Protein AF-A0A944U4A4-F1 (afdb_monomer_lite)

pLDDT: mean 86.2, std 9.93, range [63.09, 96.0]

Sequence (84 aa):
MRKIDRLHYMDTLRAVAMFLGLVLHAAVIFPQWTPDFARTHDEPSLFLHSWAELIHVFRMELFFLVAGFFSLMLCQSKGIKFYV

Foldseek 3Di:
DDDDDDDVVLVVVVVVLVVLVVLLVVLVLQAPPDDPVRRNDNHHDPVSNVVSVVSVVVSVVVVVVSVVVVLVVCCVVPNPVVSD

Secondary structure (DSSP, 8-state):
-------HHHHHHHHHHHHHHHHHHHHTTS-SSS-GGG-SSSS--HHHHHHHHHHHHHHHHHHHHHHHHHHHHHHHHH-GGGT-

Radius of gyration: 18.71 Å; chains: 1; bounding box: 36×20×52 Å

Structure (mmCIF, N/CA/C/O backbone):
data_AF-A0A944U4A4-F1
#
_entry.id   AF-A0A944U4A4-F1
#
loop_
_atom_site.group_PDB
_atom_site.id
_atom_site.type_symbol
_atom_site.label_atom_id
_atom_site.label_alt_id
_atom_site.label_comp_id
_atom_site.label_asym_id
_atom_site.label_entity_id
_atom_site.label_seq_id
_atom_site.pdbx_PDB_ins_code
_atom_site.Cartn_x
_atom_site.Cartn_y
_atom_site.Cartn_z
_atom_site.occupancy
_atom_site.B_iso_or_equiv
_atom_site.auth_seq_id
_atom_site.auth_comp_id
_atom_site.auth_asym_id
_atom_site.auth_atom_id
_atom_site.pdbx_PDB_model_num
ATOM 1 N N . MET A 1 1 ? -16.380 -0.571 26.868 1.00 63.09 1 MET A N 1
ATOM 2 C CA . MET A 1 1 ? -15.282 -0.333 25.903 1.00 63.09 1 MET A CA 1
ATOM 3 C C . MET A 1 1 ? -14.354 -1.532 25.937 1.00 63.09 1 MET A C 1
ATOM 5 O O . MET A 1 1 ? -13.975 -1.943 27.029 1.00 63.09 1 MET A O 1
ATOM 9 N N . ARG A 1 2 ? -14.055 -2.146 24.785 1.00 71.69 2 ARG A N 1
ATOM 10 C CA . ARG A 1 2 ? -13.170 -3.321 24.730 1.00 71.69 2 ARG A CA 1
ATOM 11 C C . ARG A 1 2 ? -11.720 -2.849 24.833 1.00 71.69 2 ARG A C 1
ATOM 13 O O . ARG A 1 2 ? -11.313 -1.990 24.056 1.00 71.69 2 ARG A O 1
ATOM 20 N N . LYS A 1 3 ? -10.944 -3.391 25.775 1.00 76.06 3 LYS A N 1
ATOM 21 C CA . LYS A 1 3 ? -9.502 -3.128 25.846 1.00 76.06 3 LYS A CA 1
ATOM 22 C C . LYS A 1 3 ? -8.835 -3.926 24.724 1.00 76.06 3 LYS A C 1
ATOM 24 O O . LYS A 1 3 ? -8.912 -5.150 24.723 1.00 76.06 3 LYS A O 1
ATOM 29 N N . ILE A 1 4 ? -8.290 -3.231 23.730 1.00 81.50 4 ILE A N 1
ATOM 30 C CA . ILE A 1 4 ? -7.606 -3.836 22.584 1.00 81.50 4 ILE A CA 1
ATOM 31 C C . ILE A 1 4 ? -6.123 -3.532 22.750 1.00 81.50 4 ILE A C 1
ATOM 33 O O . ILE A 1 4 ? -5.741 -2.361 22.790 1.00 81.50 4 ILE A O 1
ATOM 37 N N . ASP A 1 5 ? -5.311 -4.576 22.878 1.00 87.25 5 ASP A N 1
ATOM 38 C CA . ASP A 1 5 ? -3.860 -4.435 22.924 1.00 87.25 5 ASP A CA 1
ATOM 39 C C . ASP A 1 5 ? -3.304 -4.070 21.541 1.00 87.25 5 ASP A C 1
ATOM 41 O O . ASP A 1 5 ? -3.930 -4.301 20.502 1.00 87.25 5 ASP A O 1
ATOM 45 N N . ARG A 1 6 ? -2.123 -3.447 21.519 1.00 88.88 6 ARG A N 1
ATOM 46 C CA . ARG A 1 6 ? -1.498 -2.982 20.277 1.00 88.88 6 ARG A CA 1
ATOM 47 C C . ARG A 1 6 ? -1.159 -4.166 19.365 1.00 88.88 6 ARG A C 1
ATOM 49 O O . ARG A 1 6 ? -0.436 -5.080 19.747 1.00 88.88 6 ARG A O 1
ATOM 56 N N . LEU A 1 7 ? -1.625 -4.098 18.121 1.00 93.31 7 LEU A N 1
ATOM 57 C CA . LEU A 1 7 ? -1.385 -5.119 17.101 1.00 93.31 7 LEU A CA 1
ATOM 58 C C . LEU A 1 7 ? -0.067 -4.840 16.362 1.00 93.31 7 LEU A C 1
ATOM 60 O O . LEU A 1 7 ?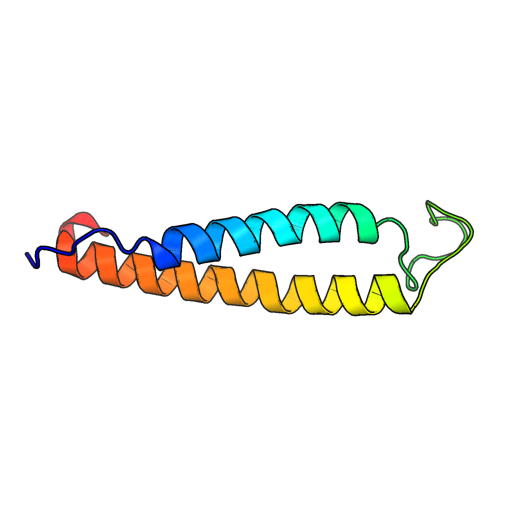 -0.055 -4.217 15.303 1.00 93.31 7 LEU A O 1
ATOM 64 N N . HIS A 1 8 ? 1.054 -5.309 16.916 1.00 93.44 8 HIS A N 1
ATOM 65 C CA . HIS A 1 8 ? 2.396 -5.051 16.369 1.00 93.44 8 HIS A CA 1
ATOM 66 C C . HIS A 1 8 ? 2.579 -5.510 14.913 1.00 93.44 8 HIS A C 1
ATOM 68 O O . HIS A 1 8 ? 3.229 -4.828 14.126 1.00 93.44 8 HIS A O 1
ATOM 74 N N . TYR A 1 9 ? 1.952 -6.618 14.513 1.00 94.25 9 TYR A N 1
ATOM 75 C CA . TYR A 1 9 ? 2.017 -7.109 13.133 1.00 94.25 9 TYR A CA 1
ATOM 76 C C . TYR A 1 9 ? 1.370 -6.143 12.126 1.00 94.25 9 TYR A C 1
ATOM 78 O O . TYR A 1 9 ? 1.802 -6.060 10.978 1.00 94.25 9 TYR A O 1
ATOM 86 N N . MET A 1 10 ? 0.363 -5.371 12.546 1.00 94.69 10 MET A N 1
ATOM 87 C CA . MET A 1 10 ? -0.248 -4.352 11.693 1.00 94.69 10 MET A CA 1
ATOM 88 C C . MET A 1 10 ? 0.627 -3.111 11.545 1.00 94.69 10 MET A C 1
ATOM 90 O O . MET A 1 10 ? 0.560 -2.425 10.524 1.00 94.69 10 MET A O 1
ATOM 94 N N . ASP A 1 11 ? 1.454 -2.815 12.548 1.00 93.88 11 ASP A N 1
ATOM 95 C CA . ASP A 1 11 ? 2.472 -1.769 12.451 1.00 93.88 11 ASP A CA 1
ATOM 96 C C . ASP A 1 11 ? 3.521 -2.173 11.399 1.00 93.88 11 ASP A C 1
ATOM 98 O O . ASP A 1 11 ? 3.824 -1.384 10.502 1.00 93.88 11 ASP A O 1
ATOM 102 N N . THR A 1 12 ? 3.976 -3.432 11.419 1.00 95.81 12 THR A N 1
ATOM 103 C CA . THR A 1 12 ? 4.882 -3.988 10.399 1.00 95.81 12 THR A CA 1
ATOM 104 C C . THR A 1 12 ? 4.259 -3.992 9.003 1.00 95.81 12 THR A C 1
ATOM 106 O O . THR A 1 12 ? 4.905 -3.557 8.054 1.00 95.81 12 THR A O 1
ATOM 109 N N . LEU A 1 13 ? 2.999 -4.420 8.863 1.00 95.50 13 LEU A N 1
ATOM 110 C CA . LEU A 1 13 ? 2.290 -4.428 7.578 1.00 95.50 13 LEU A CA 1
ATOM 111 C C . LEU A 1 13 ? 2.270 -3.035 6.935 1.00 95.50 13 LEU A C 1
ATOM 113 O O . LEU A 1 13 ? 2.583 -2.882 5.755 1.00 95.50 13 LEU A O 1
ATOM 117 N N . ARG A 1 14 ? 1.948 -2.005 7.726 1.00 94.94 14 ARG A N 1
ATOM 118 C CA . ARG A 1 14 ? 1.961 -0.615 7.257 1.00 94.94 14 ARG A CA 1
ATOM 119 C C . ARG A 1 14 ? 3.364 -0.147 6.896 1.00 94.94 14 ARG A C 1
ATOM 121 O O . ARG A 1 14 ? 3.519 0.517 5.878 1.00 94.94 14 ARG A O 1
ATOM 128 N N . ALA A 1 15 ? 4.373 -0.496 7.692 1.00 95.81 15 ALA A N 1
ATOM 129 C CA . ALA A 1 15 ? 5.760 -0.146 7.394 1.00 95.81 15 ALA A CA 1
ATOM 130 C C . ALA A 1 15 ? 6.220 -0.747 6.055 1.00 95.81 15 ALA A C 1
ATOM 132 O O . ALA A 1 15 ? 6.797 -0.037 5.235 1.00 95.81 15 ALA A O 1
ATOM 133 N N . VAL A 1 16 ? 5.884 -2.013 5.784 1.00 95.88 16 VAL A N 1
ATOM 134 C CA . VAL A 1 16 ? 6.163 -2.667 4.496 1.00 95.88 16 VAL A CA 1
ATOM 135 C C . VAL A 1 16 ? 5.411 -1.979 3.354 1.00 95.88 16 VAL A C 1
ATOM 137 O O . VAL A 1 16 ? 6.012 -1.666 2.329 1.00 95.88 16 VAL A O 1
ATOM 140 N N . ALA A 1 17 ? 4.125 -1.662 3.536 1.00 95.25 17 ALA A N 1
ATOM 141 C CA . ALA A 1 17 ? 3.339 -0.943 2.530 1.00 95.25 17 ALA A CA 1
ATOM 142 C C . ALA A 1 17 ? 3.892 0.468 2.229 1.00 95.25 17 ALA A C 1
ATOM 144 O O . ALA A 1 17 ? 3.821 0.943 1.092 1.00 95.25 17 ALA A O 1
ATOM 145 N N . MET A 1 18 ? 4.473 1.144 3.226 1.00 94.94 18 MET A N 1
ATOM 146 C CA . MET A 1 18 ? 5.170 2.420 3.035 1.00 94.94 18 MET A CA 1
ATOM 147 C C . MET A 1 18 ? 6.508 2.239 2.315 1.00 94.94 18 MET A C 1
ATOM 149 O O . MET A 1 18 ? 6.804 3.006 1.401 1.00 94.94 18 MET A O 1
ATOM 153 N N . PHE A 1 19 ? 7.274 1.199 2.652 1.00 95.38 19 PHE A N 1
ATOM 154 C CA . PHE A 1 19 ? 8.534 0.877 1.979 1.00 95.38 19 PHE A CA 1
ATOM 155 C C . PHE A 1 19 ? 8.336 0.537 0.495 1.00 95.38 19 PHE A C 1
ATOM 157 O O . PHE A 1 19 ? 9.097 1.001 -0.350 1.00 95.38 19 PHE A O 1
ATOM 164 N N . LEU A 1 20 ? 7.263 -0.180 0.147 1.00 94.00 20 LEU A N 1
ATOM 165 C CA . LEU A 1 20 ? 6.883 -0.433 -1.249 1.00 94.00 20 LEU A CA 1
ATOM 166 C C . LEU A 1 20 ? 6.683 0.861 -2.059 1.00 94.00 20 LEU A C 1
ATOM 168 O O . LEU A 1 20 ? 6.918 0.865 -3.264 1.00 94.00 20 LEU A O 1
ATOM 172 N N . GLY A 1 21 ? 6.311 1.971 -1.410 1.00 93.19 21 GLY A N 1
ATOM 173 C CA . GLY A 1 21 ? 6.223 3.285 -2.052 1.00 93.19 21 GLY A CA 1
ATOM 174 C C . GLY A 1 21 ? 7.576 3.813 -2.543 1.00 93.19 21 GLY A C 1
ATOM 175 O O . GLY A 1 21 ? 7.643 4.408 -3.613 1.00 93.19 21 GLY A O 1
ATOM 176 N N . LEU A 1 22 ? 8.663 3.544 -1.810 1.00 93.88 22 LEU A N 1
ATOM 177 C CA . LEU A 1 22 ? 10.019 3.908 -2.234 1.00 93.88 22 LEU A CA 1
ATOM 178 C C . LEU A 1 22 ? 10.427 3.143 -3.500 1.00 93.88 22 LEU A C 1
ATOM 180 O O . LEU A 1 22 ? 10.941 3.744 -4.440 1.00 93.88 22 LEU A O 1
ATOM 184 N N . VAL A 1 23 ? 10.153 1.835 -3.537 1.00 92.06 23 VAL A N 1
ATOM 185 C CA . VAL A 1 23 ? 10.409 0.985 -4.714 1.00 92.06 23 VAL A CA 1
ATOM 186 C C . VAL A 1 23 ? 9.624 1.498 -5.923 1.00 92.06 23 VAL A C 1
ATOM 188 O O . VAL A 1 23 ? 10.172 1.619 -7.015 1.00 92.06 23 VAL A O 1
ATOM 191 N N . LEU A 1 24 ? 8.361 1.873 -5.709 1.00 90.75 24 LEU A N 1
ATOM 192 C CA . LEU A 1 24 ? 7.501 2.460 -6.731 1.00 90.75 24 LEU A CA 1
ATOM 193 C C . LEU A 1 24 ? 8.046 3.774 -7.293 1.00 90.75 24 LEU A C 1
ATOM 195 O O . LEU A 1 24 ? 8.143 3.925 -8.506 1.00 90.75 24 LEU A O 1
ATOM 199 N N . HIS A 1 25 ? 8.424 4.714 -6.425 1.00 90.00 25 HIS A N 1
ATOM 200 C CA . HIS A 1 25 ? 8.965 6.005 -6.852 1.00 90.00 25 HIS A CA 1
ATOM 201 C C . HIS A 1 25 ? 10.299 5.871 -7.595 1.00 90.00 25 HIS A C 1
ATOM 203 O O . HIS A 1 25 ? 10.586 6.680 -8.470 1.00 90.00 25 HIS A O 1
ATOM 209 N N . ALA A 1 26 ? 11.099 4.848 -7.288 1.00 88.75 26 ALA A N 1
ATOM 210 C CA . ALA A 1 26 ? 12.294 4.541 -8.067 1.00 88.75 26 ALA A CA 1
ATOM 211 C C . ALA A 1 26 ? 11.951 3.939 -9.445 1.00 88.75 26 ALA A C 1
ATO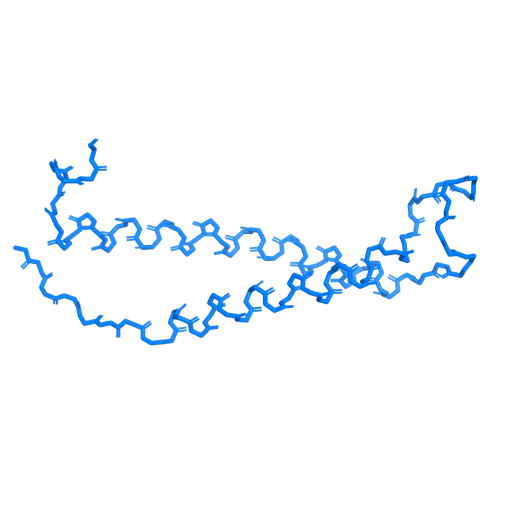M 213 O O . ALA A 1 26 ? 12.602 4.257 -10.437 1.00 88.75 26 ALA A O 1
ATOM 214 N N . ALA A 1 27 ? 10.920 3.091 -9.522 1.00 87.44 27 ALA A N 1
ATOM 215 C CA . ALA A 1 27 ? 10.532 2.393 -10.749 1.00 87.44 27 ALA A CA 1
ATOM 216 C C . ALA A 1 27 ? 9.703 3.249 -11.727 1.00 87.44 27 ALA A C 1
ATOM 218 O O . ALA A 1 27 ? 9.759 3.016 -12.934 1.00 87.44 27 ALA A O 1
ATOM 219 N N . VAL A 1 28 ? 8.962 4.254 -11.242 1.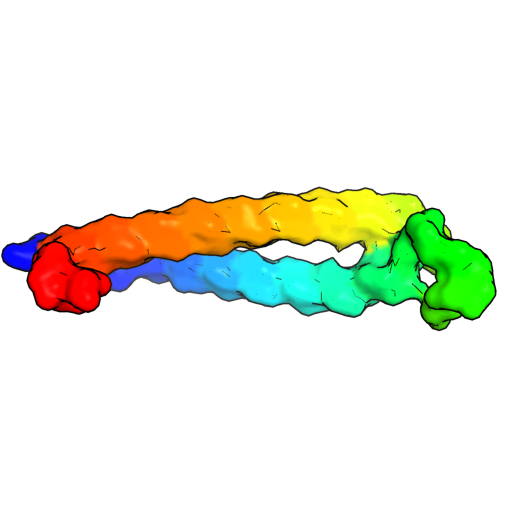00 84.00 28 VAL A N 1
ATOM 220 C CA . VAL A 1 28 ? 8.047 5.080 -12.059 1.00 84.00 28 VAL A CA 1
ATOM 221 C C . VAL A 1 28 ? 8.757 5.915 -13.132 1.00 84.00 28 VAL A C 1
ATOM 223 O O . VAL A 1 28 ? 8.106 6.417 -14.041 1.00 84.00 28 VAL A O 1
ATOM 226 N N . ILE A 1 29 ? 10.085 6.050 -13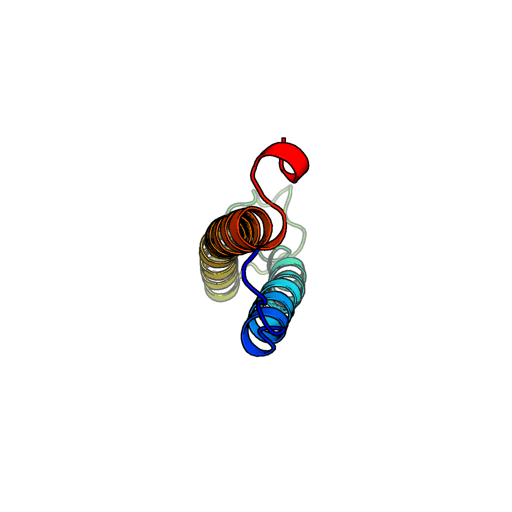.051 1.00 82.81 29 ILE A N 1
ATOM 227 C CA . ILE A 1 29 ? 10.922 6.770 -14.026 1.00 82.81 29 ILE A CA 1
ATOM 228 C C . ILE A 1 29 ? 11.204 5.907 -15.276 1.00 82.81 29 ILE A C 1
ATOM 230 O O . ILE A 1 29 ? 11.613 6.435 -16.307 1.00 82.81 29 ILE A O 1
ATOM 234 N N . PHE A 1 30 ? 10.882 4.606 -15.244 1.00 79.94 30 PHE A N 1
ATOM 235 C CA . PHE A 1 30 ? 11.005 3.683 -16.384 1.00 79.94 30 PHE A CA 1
ATOM 236 C C . PHE A 1 30 ? 9.651 3.260 -17.004 1.00 79.94 30 PHE A C 1
ATOM 238 O O . PHE A 1 30 ? 9.422 2.063 -17.215 1.00 79.94 30 PHE A O 1
ATOM 245 N N . PRO A 1 31 ? 8.713 4.188 -17.287 1.00 71.50 31 PRO A N 1
ATOM 246 C CA . PRO A 1 31 ? 7.399 3.842 -17.808 1.00 71.50 31 PRO A CA 1
ATOM 247 C C . PRO A 1 31 ? 7.467 3.372 -19.270 1.00 71.50 31 PRO A C 1
ATOM 249 O O . PRO A 1 31 ? 8.191 3.923 -20.092 1.00 71.50 31 PRO A O 1
ATOM 252 N N . GLN A 1 32 ? 6.658 2.363 -19.609 1.00 74.25 32 GLN A N 1
ATOM 253 C CA . GLN A 1 32 ? 6.490 1.861 -20.987 1.00 74.25 32 GLN A CA 1
ATOM 254 C C . GLN A 1 32 ? 5.452 2.651 -21.807 1.00 74.25 32 GLN A C 1
ATOM 256 O O . GLN A 1 32 ? 5.369 2.501 -23.019 1.00 74.25 32 GLN A O 1
ATOM 261 N N . TRP A 1 33 ? 4.632 3.459 -21.137 1.00 69.44 33 TRP A N 1
ATOM 262 C CA . TRP A 1 33 ? 3.438 4.116 -21.675 1.00 69.44 33 TRP A CA 1
ATOM 263 C C . TRP A 1 33 ? 3.662 5.599 -21.999 1.00 69.44 33 TRP A C 1
ATOM 265 O O . TRP A 1 33 ? 2.813 6.227 -22.629 1.00 69.44 33 TRP A O 1
ATOM 275 N N . THR A 1 34 ? 4.799 6.171 -21.590 1.00 69.75 34 THR A N 1
ATOM 276 C CA . THR A 1 34 ? 5.153 7.556 -21.916 1.00 69.75 34 THR A CA 1
ATOM 277 C C . THR A 1 34 ? 5.605 7.676 -23.368 1.00 69.75 34 THR A C 1
ATOM 279 O O . THR A 1 34 ? 6.529 6.958 -23.764 1.00 69.75 34 THR A O 1
ATOM 282 N N . PRO A 1 35 ? 5.035 8.617 -24.139 1.00 67.19 35 PRO A N 1
ATOM 283 C CA . PRO A 1 35 ? 5.547 8.963 -25.458 1.00 67.19 35 PRO A CA 1
ATOM 284 C C . PRO A 1 35 ? 7.028 9.352 -25.403 1.00 67.19 35 PRO A C 1
ATOM 286 O O . PRO A 1 35 ? 7.458 9.983 -24.438 1.00 67.19 35 PRO A O 1
ATOM 289 N N . ASP A 1 36 ? 7.791 9.041 -26.453 1.00 64.88 36 ASP A N 1
ATOM 290 C CA . ASP A 1 36 ? 9.249 9.254 -26.491 1.00 64.88 36 ASP A CA 1
ATOM 291 C C . ASP A 1 36 ? 9.666 10.705 -26.201 1.00 64.88 36 ASP A C 1
ATOM 293 O O . ASP A 1 36 ? 10.678 10.938 -25.549 1.00 64.88 36 ASP A O 1
ATOM 297 N N . PHE A 1 37 ? 8.852 11.693 -26.589 1.00 68.56 37 PHE A N 1
ATOM 298 C CA . PHE A 1 37 ? 9.124 13.113 -26.327 1.00 68.56 37 PHE A CA 1
ATOM 299 C C . PHE A 1 37 ? 8.956 13.533 -24.854 1.00 68.56 37 PHE A C 1
ATOM 301 O O . PHE A 1 37 ? 9.383 14.621 -24.476 1.00 68.56 37 PHE A O 1
ATOM 308 N N . ALA A 1 38 ? 8.297 12.710 -24.037 1.00 64.88 38 ALA A N 1
ATOM 309 C CA . ALA A 1 38 ? 8.017 12.961 -22.624 1.00 64.88 38 ALA A CA 1
ATOM 310 C C . ALA A 1 38 ? 8.740 11.963 -21.706 1.00 64.88 38 ALA A C 1
ATOM 312 O O . ALA A 1 38 ? 8.436 11.880 -20.514 1.00 64.88 38 ALA A O 1
ATOM 313 N N . ARG A 1 39 ? 9.663 11.170 -22.259 1.00 66.50 39 ARG A N 1
ATOM 314 C CA . ARG A 1 39 ? 10.348 10.115 -21.525 1.00 66.50 39 ARG A CA 1
ATOM 315 C C . ARG A 1 39 ? 11.503 10.690 -20.707 1.00 66.50 39 ARG A C 1
ATOM 317 O O . ARG A 1 39 ? 12.336 11.428 -21.219 1.00 66.50 39 ARG A O 1
ATOM 324 N N . THR A 1 40 ? 11.568 10.320 -19.432 1.00 67.75 40 THR A N 1
ATOM 325 C CA . THR A 1 40 ? 12.637 10.747 -18.516 1.00 67.75 40 THR A CA 1
ATOM 326 C C . THR A 1 40 ? 13.924 9.922 -18.666 1.00 67.75 40 THR A C 1
ATOM 328 O O . THR A 1 40 ? 14.981 10.371 -18.236 1.00 67.75 40 THR A O 1
ATOM 331 N N . HIS A 1 41 ? 13.842 8.724 -19.259 1.00 67.69 41 HIS A N 1
ATOM 332 C CA . HIS A 1 41 ? 14.959 7.797 -19.473 1.00 67.69 41 HIS A CA 1
ATOM 333 C C . HIS A 1 41 ? 14.825 7.070 -20.812 1.00 67.69 41 HIS A C 1
ATOM 335 O O . HIS A 1 41 ? 13.792 6.463 -21.051 1.00 67.69 41 HIS A O 1
ATOM 341 N N . ASP A 1 42 ? 15.869 7.044 -21.641 1.00 66.31 42 ASP A N 1
ATOM 342 C CA . ASP A 1 42 ? 15.804 6.467 -22.995 1.00 66.31 42 ASP A CA 1
ATOM 343 C C . ASP A 1 42 ? 15.541 4.949 -23.037 1.00 66.31 42 ASP A C 1
ATOM 345 O O . ASP A 1 42 ? 14.976 4.457 -24.015 1.00 66.31 42 ASP A O 1
ATOM 349 N N . GLU A 1 43 ? 15.845 4.210 -21.963 1.00 76.25 43 GLU A N 1
ATOM 350 C CA . GLU A 1 43 ? 15.648 2.755 -21.880 1.00 76.25 43 GLU A CA 1
ATOM 351 C C . GLU A 1 43 ? 14.451 2.372 -20.986 1.00 76.25 43 GLU A C 1
ATOM 353 O O . GLU A 1 43 ? 14.564 2.356 -19.756 1.00 76.25 43 GLU A O 1
ATOM 358 N N . PRO A 1 44 ? 13.284 2.032 -21.562 1.00 76.50 44 PRO A N 1
ATOM 359 C CA . PRO A 1 44 ? 12.112 1.636 -20.803 1.00 76.50 44 PRO A CA 1
ATOM 360 C C . PRO A 1 44 ? 12.211 0.140 -20.471 1.00 76.50 44 PRO A C 1
ATOM 362 O O . PRO A 1 44 ? 12.641 -0.670 -21.291 1.00 76.50 44 PRO A O 1
ATOM 365 N N . SER A 1 45 ? 11.734 -0.272 -19.295 1.00 83.44 45 SER A N 1
ATOM 366 C CA . SER A 1 45 ? 11.758 -1.683 -18.886 1.00 83.44 45 SER A CA 1
ATOM 367 C C . SER A 1 45 ? 10.349 -2.199 -18.629 1.00 83.44 45 SER A C 1
ATOM 369 O O . SER A 1 45 ? 9.681 -1.760 -17.694 1.00 83.44 45 SER A O 1
ATOM 371 N N . LEU A 1 46 ? 9.905 -3.164 -19.444 1.00 84.31 46 LEU A N 1
ATOM 372 C CA . LEU A 1 46 ? 8.597 -3.806 -19.274 1.00 84.31 46 LEU A CA 1
ATOM 373 C C . LEU A 1 46 ? 8.497 -4.483 -17.909 1.00 84.31 46 LEU A C 1
ATOM 375 O O . LEU A 1 46 ? 7.476 -4.377 -17.240 1.00 84.31 46 LEU A O 1
ATOM 379 N N . PHE A 1 47 ? 9.588 -5.110 -17.470 1.00 87.94 47 PHE A N 1
ATOM 380 C CA . PHE A 1 47 ? 9.668 -5.737 -16.160 1.00 87.94 47 PHE A CA 1
ATOM 381 C C . PHE A 1 47 ? 9.423 -4.719 -15.037 1.00 87.94 47 PHE A C 1
ATOM 383 O O . PHE A 1 47 ? 8.527 -4.921 -14.221 1.00 87.94 47 PHE A O 1
ATOM 390 N N . LEU A 1 48 ? 10.165 -3.604 -15.014 1.00 87.31 48 LEU A N 1
ATOM 391 C CA . LEU A 1 48 ? 10.006 -2.582 -13.970 1.00 87.31 48 LEU A CA 1
ATOM 392 C C . LEU A 1 48 ? 8.616 -1.943 -14.002 1.00 87.31 48 LEU A C 1
ATOM 394 O O . LEU A 1 48 ? 8.020 -1.742 -12.947 1.00 87.31 48 LEU A O 1
ATOM 398 N N . HIS A 1 49 ? 8.080 -1.685 -15.196 1.00 87.94 49 HIS A N 1
ATOM 399 C CA . HIS A 1 49 ? 6.736 -1.147 -15.360 1.00 87.94 49 HIS A CA 1
ATOM 400 C C . HIS A 1 49 ? 5.662 -2.099 -14.808 1.00 87.94 49 HIS A C 1
ATOM 402 O O . HIS A 1 49 ? 4.853 -1.688 -13.982 1.00 87.94 49 HIS A O 1
ATOM 408 N N . SER A 1 50 ? 5.680 -3.382 -15.189 1.00 89.00 50 SER A N 1
ATOM 409 C CA . SER A 1 50 ? 4.694 -4.360 -14.708 1.00 89.00 50 SER A CA 1
ATOM 410 C C . SER A 1 50 ? 4.756 -4.563 -13.192 1.00 89.00 50 SER A C 1
ATOM 412 O O . SER A 1 50 ? 3.715 -4.662 -12.544 1.00 89.00 50 SER A O 1
ATOM 414 N N . TRP A 1 51 ? 5.957 -4.594 -12.606 1.00 91.12 51 TRP A N 1
ATOM 415 C CA . TRP A 1 51 ? 6.113 -4.692 -11.152 1.00 91.12 51 TRP A CA 1
ATOM 416 C C . TRP A 1 51 ? 5.651 -3.431 -10.427 1.00 91.12 51 TRP A C 1
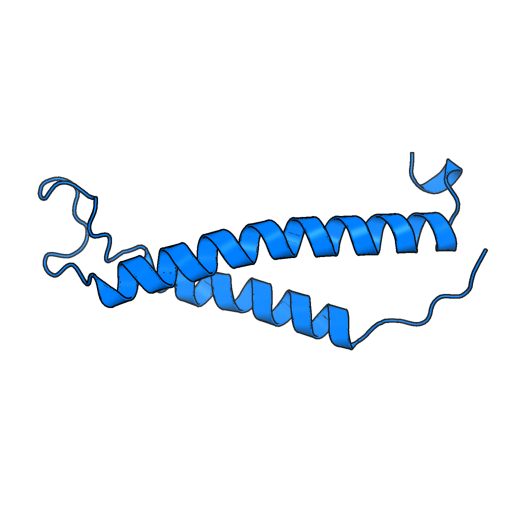ATOM 418 O O . TRP A 1 51 ? 5.010 -3.544 -9.383 1.00 91.12 51 TRP A O 1
ATOM 428 N N . ALA A 1 52 ? 5.936 -2.246 -10.971 1.00 91.69 52 ALA A N 1
ATOM 429 C CA . ALA A 1 52 ? 5.439 -0.990 -10.426 1.00 91.69 52 ALA A CA 1
ATOM 430 C C . ALA A 1 52 ? 3.903 -0.983 -10.387 1.00 91.69 52 ALA A C 1
ATOM 432 O O . ALA A 1 52 ? 3.329 -0.787 -9.319 1.00 91.69 52 ALA A O 1
ATOM 433 N N . GLU A 1 53 ? 3.236 -1.292 -11.500 1.00 91.00 53 GLU A N 1
ATOM 434 C CA . GLU A 1 53 ? 1.768 -1.338 -11.564 1.00 91.00 53 GLU A CA 1
ATOM 435 C C . GLU A 1 53 ? 1.172 -2.369 -10.594 1.00 91.00 53 GLU A C 1
ATOM 437 O O . GLU A 1 53 ? 0.232 -2.066 -9.857 1.00 91.00 53 GLU A O 1
ATOM 442 N N . LEU A 1 54 ? 1.762 -3.568 -10.516 1.00 93.25 54 LEU A N 1
ATOM 443 C CA . LEU A 1 54 ? 1.332 -4.601 -9.572 1.00 93.25 54 LEU A CA 1
ATOM 444 C C . LEU A 1 54 ? 1.439 -4.120 -8.117 1.00 93.25 54 LEU A C 1
ATOM 446 O O . LEU A 1 54 ? 0.488 -4.260 -7.344 1.00 93.25 54 LEU A O 1
ATOM 450 N N . ILE A 1 55 ? 2.587 -3.543 -7.742 1.00 94.44 55 ILE A N 1
ATOM 451 C CA . ILE A 1 55 ? 2.808 -2.997 -6.399 1.00 94.44 55 ILE A CA 1
ATOM 452 C C . ILE A 1 55 ? 1.827 -1.855 -6.133 1.00 94.44 55 ILE A C 1
ATOM 454 O O . ILE A 1 55 ? 1.289 -1.775 -5.031 1.00 94.44 55 ILE A O 1
ATOM 458 N N . HIS A 1 56 ? 1.576 -0.989 -7.115 1.00 92.88 56 HIS A N 1
ATOM 459 C CA . HIS A 1 56 ? 0.686 0.160 -6.983 1.00 92.88 56 HIS A CA 1
ATOM 460 C C . HIS A 1 56 ? -0.752 -0.263 -6.695 1.00 92.88 56 HIS A C 1
ATOM 462 O O . HIS A 1 56 ? -1.309 0.146 -5.673 1.00 92.88 56 HIS A O 1
ATOM 468 N N . VAL A 1 57 ? -1.319 -1.132 -7.536 1.00 94.12 57 VAL A N 1
ATOM 469 C CA . VAL A 1 57 ? -2.688 -1.633 -7.365 1.00 94.12 57 VAL A CA 1
ATOM 470 C C . VAL A 1 57 ? -2.823 -2.358 -6.028 1.00 94.12 57 VAL A C 1
ATOM 472 O O . VAL A 1 57 ? -3.710 -2.038 -5.243 1.00 94.12 57 VAL A O 1
ATOM 475 N N . PHE A 1 58 ? -1.902 -3.269 -5.699 1.00 95.00 58 PHE A N 1
ATOM 476 C CA . PHE A 1 58 ? -1.952 -3.991 -4.426 1.00 95.00 58 PHE A CA 1
ATOM 477 C C . PHE A 1 58 ? -1.856 -3.059 -3.207 1.00 95.00 58 PHE A C 1
ATOM 479 O O . PHE A 1 58 ? -2.613 -3.194 -2.245 1.00 95.00 58 PHE A O 1
ATOM 486 N N . ARG A 1 59 ? -0.922 -2.102 -3.235 1.00 93.25 59 ARG A N 1
ATOM 487 C CA . ARG A 1 59 ? -0.645 -1.186 -2.121 1.00 93.25 59 ARG A CA 1
ATOM 488 C C . ARG A 1 59 ? -1.843 -0.293 -1.812 1.00 93.25 59 ARG A C 1
ATOM 490 O O . ARG A 1 59 ? -2.145 -0.096 -0.635 1.00 93.25 59 ARG A O 1
ATOM 497 N N . MET A 1 60 ? -2.497 0.262 -2.832 1.00 93.25 60 MET A N 1
ATOM 498 C CA . MET A 1 60 ? -3.634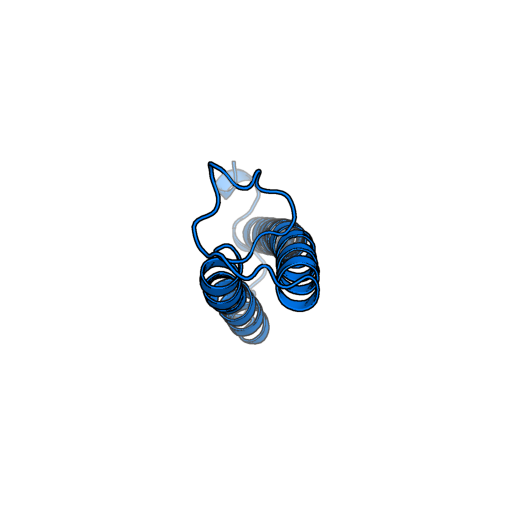 1.165 -2.631 1.00 93.25 60 MET A CA 1
ATOM 499 C C . MET A 1 60 ? -4.818 0.431 -1.991 1.00 93.25 60 MET A C 1
ATOM 501 O O . MET A 1 60 ? -5.315 0.881 -0.957 1.00 93.25 60 MET A O 1
ATOM 505 N N . GLU A 1 61 ? -5.177 -0.750 -2.501 1.00 95.69 61 GLU A N 1
ATOM 506 C CA . GLU A 1 61 ? -6.241 -1.583 -1.921 1.00 95.69 61 GLU A CA 1
ATOM 507 C C . GLU A 1 61 ? -5.911 -2.036 -0.490 1.00 95.69 61 GLU A C 1
ATOM 509 O O . GLU A 1 61 ? -6.761 -1.995 0.407 1.00 95.69 61 GLU A O 1
ATOM 514 N N . LEU A 1 62 ? -4.647 -2.394 -0.230 1.00 95.69 62 LEU A N 1
ATOM 515 C CA . LEU A 1 62 ? -4.181 -2.752 1.108 1.00 95.69 62 LEU A CA 1
ATOM 516 C C . LEU A 1 62 ? -4.390 -1.607 2.111 1.00 95.69 62 LEU A C 1
ATOM 518 O O . LEU A 1 62 ? -4.825 -1.856 3.239 1.00 95.69 62 LEU A O 1
ATOM 522 N N . PHE A 1 63 ? -4.112 -0.356 1.729 1.00 94.81 63 PHE A N 1
ATOM 523 C CA . PHE A 1 63 ? -4.339 0.788 2.615 1.00 94.81 63 PHE A CA 1
ATOM 524 C C . PHE A 1 63 ? -5.812 1.000 2.937 1.00 94.81 63 PHE A C 1
ATOM 526 O O . PHE A 1 63 ? -6.127 1.274 4.097 1.00 94.81 63 PHE A O 1
ATOM 533 N N . PHE A 1 64 ? -6.709 0.833 1.963 1.00 94.94 64 PHE A N 1
ATOM 534 C CA . PHE A 1 64 ? -8.148 0.931 2.209 1.00 94.94 64 PHE A CA 1
ATOM 535 C C . PHE A 1 64 ? -8.626 -0.136 3.196 1.00 94.94 64 PHE A C 1
ATOM 537 O O . PHE A 1 64 ? -9.335 0.181 4.155 1.00 94.94 64 PHE A O 1
ATOM 544 N N . LEU A 1 65 ? -8.168 -1.380 3.035 1.00 96.00 65 LEU A N 1
ATOM 545 C CA . LEU A 1 65 ? -8.508 -2.474 3.945 1.00 96.00 65 LEU A CA 1
ATOM 546 C C . LEU A 1 65 ? -7.987 -2.203 5.364 1.00 96.00 65 LEU A C 1
ATOM 548 O O . LEU A 1 65 ? -8.735 -2.302 6.340 1.00 96.00 65 LEU A O 1
ATOM 552 N N . VAL A 1 66 ? -6.720 -1.800 5.492 1.00 96.00 66 VAL A N 1
ATOM 553 C CA . VAL A 1 66 ? -6.099 -1.486 6.788 1.00 96.00 66 VAL A CA 1
ATOM 554 C C . VAL A 1 66 ? -6.783 -0.293 7.466 1.00 96.00 66 VAL A C 1
ATOM 556 O O . VAL A 1 66 ? -7.002 -0.324 8.679 1.00 96.00 66 VAL A O 1
ATOM 559 N N . ALA A 1 67 ? -7.164 0.739 6.709 1.00 94.81 67 ALA A N 1
ATOM 560 C CA . ALA A 1 67 ? -7.906 1.885 7.229 1.00 94.81 67 ALA A CA 1
ATOM 561 C C . ALA A 1 67 ? -9.286 1.470 7.765 1.00 94.81 67 ALA A C 1
ATOM 563 O O . ALA A 1 67 ? -9.650 1.850 8.880 1.00 94.81 67 ALA A O 1
ATOM 564 N N . GLY A 1 68 ? -10.019 0.634 7.022 1.00 94.56 68 GLY A N 1
ATOM 565 C CA . GLY A 1 68 ? -11.301 0.078 7.459 1.00 94.56 68 GLY A CA 1
ATOM 566 C C . GLY A 1 68 ? -11.175 -0.773 8.726 1.00 94.56 68 GLY A C 1
ATOM 567 O O . GLY A 1 68 ? -11.950 -0.608 9.670 1.00 94.56 68 GLY A O 1
ATOM 568 N N . PHE A 1 69 ? -10.145 -1.619 8.801 1.00 94.62 69 PHE A N 1
ATOM 569 C CA . PHE A 1 69 ? -9.862 -2.414 9.995 1.00 94.62 69 PHE A CA 1
ATOM 570 C C . PHE A 1 69 ? -9.630 -1.528 11.229 1.00 94.62 69 PHE A C 1
ATOM 572 O O . PHE A 1 69 ? -10.262 -1.724 12.270 1.00 94.62 69 PHE A O 1
ATOM 579 N N . PHE A 1 70 ? -8.745 -0.531 11.125 1.00 92.88 70 PHE A N 1
ATOM 580 C CA . PHE A 1 70 ? -8.441 0.356 12.250 1.00 92.88 70 PHE A CA 1
ATOM 581 C C . PHE A 1 70 ? -9.620 1.253 12.628 1.00 92.88 70 PHE A C 1
ATOM 583 O O . PHE A 1 70 ? -9.803 1.536 13.812 1.00 92.88 70 PHE A O 1
ATOM 590 N N . SER A 1 71 ? -10.441 1.648 11.656 1.00 93.12 71 SER A N 1
ATOM 591 C CA . SER A 1 71 ? -11.690 2.372 11.885 1.00 93.12 71 SER A CA 1
ATOM 592 C C . SER A 1 71 ? -12.644 1.579 12.787 1.00 93.12 71 SER A C 1
ATOM 594 O O . SER A 1 71 ? -13.058 2.063 13.845 1.00 93.12 71 SER A O 1
ATOM 596 N N . LEU A 1 72 ? -12.909 0.313 12.447 1.00 91.69 72 LEU A N 1
ATOM 597 C CA . LEU A 1 72 ? -13.749 -0.565 13.266 1.00 91.69 72 LEU A CA 1
ATOM 598 C C . LEU A 1 72 ? -13.133 -0.823 14.646 1.00 91.69 72 LEU A C 1
ATOM 600 O O . LEU A 1 72 ? -13.837 -0.787 15.657 1.00 91.69 72 LEU A O 1
ATOM 604 N N . MET A 1 73 ? -11.817 -1.034 14.709 1.00 91.44 73 MET A N 1
ATOM 605 C CA . MET A 1 73 ? -11.090 -1.224 15.966 1.00 91.44 73 MET A CA 1
ATOM 606 C C . MET A 1 73 ? -11.225 -0.002 16.891 1.00 91.44 73 MET A C 1
ATOM 608 O O . MET A 1 73 ? -11.465 -0.149 18.093 1.00 91.44 73 MET A O 1
ATOM 612 N N . LEU A 1 74 ? -11.119 1.207 16.336 1.00 90.00 74 LEU A N 1
ATOM 613 C CA . LEU A 1 74 ? -11.297 2.460 17.064 1.00 90.00 74 LEU A CA 1
ATOM 614 C C . LEU A 1 74 ? -12.745 2.627 17.538 1.00 90.00 74 LEU A C 1
ATOM 616 O O . LEU A 1 74 ? -12.966 2.948 18.706 1.00 90.00 74 LEU A O 1
ATOM 620 N N . CYS A 1 75 ? -13.717 2.338 16.672 1.00 90.75 75 CYS A N 1
ATOM 621 C CA . CYS A 1 75 ? -15.141 2.370 16.997 1.00 90.75 75 CYS A CA 1
ATOM 622 C C . CYS A 1 75 ? -15.489 1.414 18.155 1.00 90.75 75 CYS A C 1
ATOM 624 O O . CYS A 1 75 ? -16.214 1.789 19.074 1.00 90.75 75 CYS A O 1
ATOM 626 N N . GLN A 1 76 ? -14.932 0.199 18.176 1.00 88.69 76 GLN A N 1
ATOM 627 C CA . GLN A 1 76 ? -15.127 -0.758 19.278 1.00 88.69 76 GLN A CA 1
ATOM 628 C C . GLN A 1 76 ? -14.434 -0.334 20.582 1.00 88.69 76 GLN A C 1
ATOM 630 O O . GLN A 1 76 ? -14.913 -0.636 21.682 1.00 88.69 76 GLN A O 1
ATOM 635 N N . SER A 1 77 ? -13.289 0.339 20.467 1.00 86.19 77 SER A N 1
ATOM 636 C CA . SER A 1 77 ? -12.499 0.785 21.613 1.00 86.19 77 SER A CA 1
ATOM 637 C C . SER A 1 77 ? -13.094 2.029 22.275 1.00 86.19 77 SER A C 1
ATOM 639 O O . SER A 1 77 ? -13.254 2.032 23.491 1.00 86.19 77 SER A O 1
ATOM 641 N N . LYS A 1 78 ? -13.470 3.059 21.501 1.00 85.50 78 LYS A N 1
ATOM 642 C CA . LYS A 1 78 ? -13.924 4.372 22.006 1.00 85.50 78 LYS A CA 1
ATOM 643 C C . LYS A 1 78 ? -15.431 4.626 21.893 1.00 85.50 78 LYS A C 1
ATOM 645 O O . LYS A 1 78 ? -15.944 5.515 22.564 1.00 85.50 78 LYS A O 1
ATOM 650 N N . GLY A 1 79 ? -16.147 3.820 21.111 1.00 85.06 79 GLY A N 1
ATOM 651 C CA . GLY A 1 79 ? -17.575 3.984 20.841 1.00 85.06 79 GLY A CA 1
ATOM 652 C C . GLY A 1 79 ? -17.869 4.946 19.684 1.00 85.06 79 GLY A C 1
ATOM 653 O O . GLY A 1 79 ? -17.082 5.837 19.379 1.00 85.06 79 GLY A O 1
ATOM 654 N N . ILE A 1 80 ? -19.044 4.781 19.066 1.00 85.00 80 ILE A N 1
ATOM 655 C CA . ILE A 1 80 ? -19.495 5.550 17.887 1.00 85.00 80 ILE A CA 1
ATOM 656 C C . ILE A 1 80 ? -19.536 7.063 18.142 1.00 85.00 80 ILE A C 1
ATOM 658 O O . ILE A 1 80 ? -19.175 7.834 17.261 1.00 85.00 80 ILE A O 1
ATOM 662 N N . LYS A 1 81 ? -19.906 7.496 19.356 1.00 81.38 81 LYS A N 1
ATOM 663 C CA . LYS A 1 81 ? -19.968 8.924 19.728 1.00 81.38 81 LYS A CA 1
ATOM 664 C C . LYS A 1 81 ? -18.611 9.639 19.713 1.00 81.38 81 LYS A C 1
ATOM 666 O O . LYS A 1 81 ? -18.589 10.857 19.724 1.00 81.38 81 LYS A O 1
ATOM 671 N N . PHE A 1 82 ? -17.510 8.892 19.774 1.00 76.56 82 PHE A N 1
ATOM 672 C CA . PHE A 1 82 ? -16.150 9.427 19.661 1.00 76.56 82 PHE A CA 1
ATOM 673 C C . PHE A 1 82 ? -15.575 9.283 18.246 1.00 76.56 82 PHE A C 1
ATOM 675 O O . PHE A 1 82 ? -14.457 9.729 18.004 1.00 76.56 82 PHE A O 1
ATOM 682 N N . TYR A 1 83 ? -16.280 8.581 17.358 1.00 78.25 83 TYR A N 1
ATOM 683 C CA . TYR A 1 83 ? -15.827 8.263 16.008 1.00 78.25 83 TYR A CA 1
ATOM 684 C C . TYR A 1 83 ? -16.409 9.219 14.953 1.00 78.25 83 TYR A C 1
ATOM 686 O O . TYR A 1 83 ? -15.704 9.551 14.004 1.00 78.25 83 TYR A O 1
ATOM 694 N N . VAL A 1 84 ? -17.668 9.643 15.133 1.00 67.62 84 VAL A N 1
ATOM 695 C CA . VAL A 1 84 ? -18.344 10.711 14.367 1.00 67.62 84 VAL A CA 1
ATOM 696 C C . VAL A 1 84 ? -18.101 12.051 15.044 1.00 67.62 84 VAL A C 1
ATOM 698 O O . VAL A 1 84 ? -17.831 13.026 14.314 1.00 67.62 84 VAL A O 1
#